Protein AF-A0A7X1A460-F1 (afdb_monomer_lite)

Structure (mmCIF, N/CA/C/O backbone):
data_AF-A0A7X1A460-F1
#
_entry.id   AF-A0A7X1A460-F1
#
loop_
_atom_site.group_PDB
_atom_site.id
_atom_site.type_symbol
_atom_site.label_atom_id
_atom_site.label_alt_id
_atom_site.label_comp_id
_atom_site.label_asym_id
_atom_site.label_entity_id
_atom_site.label_seq_id
_atom_site.pdbx_PDB_ins_code
_atom_site.Cartn_x
_atom_site.Cartn_y
_atom_site.Cartn_z
_atom_site.occupancy
_atom_site.B_iso_or_equiv
_atom_site.auth_seq_id
_atom_site.auth_comp_id
_atom_site.auth_asym_id
_atom_site.auth_atom_id
_atom_site.pdbx_PDB_model_num
ATOM 1 N N . MET A 1 1 ? 15.257 -21.281 -31.526 1.00 33.44 1 MET A N 1
ATOM 2 C CA . MET A 1 1 ? 14.195 -20.461 -30.902 1.00 33.44 1 MET A CA 1
ATOM 3 C C . MET A 1 1 ? 14.723 -19.908 -29.586 1.00 33.44 1 MET A C 1
ATOM 5 O O . MET A 1 1 ? 14.831 -20.669 -28.632 1.00 33.44 1 MET A O 1
ATOM 9 N N . SER A 1 2 ? 15.132 -18.636 -29.541 1.00 39.22 2 SER A N 1
ATOM 10 C CA . SER A 1 2 ? 15.585 -18.010 -28.291 1.00 39.22 2 SER A CA 1
ATOM 11 C C . SER A 1 2 ? 14.421 -17.951 -27.312 1.00 39.22 2 SER A C 1
ATOM 13 O O . SER A 1 2 ? 13.395 -17.340 -27.611 1.00 39.22 2 SER A O 1
ATOM 15 N N . LYS A 1 3 ? 14.570 -18.602 -26.154 1.00 38.38 3 LYS A N 1
ATOM 16 C CA . LYS A 1 3 ? 13.668 -18.411 -25.018 1.00 38.38 3 LYS A CA 1
ATOM 17 C C . LYS A 1 3 ? 13.690 -16.917 -24.701 1.00 38.38 3 LYS A C 1
ATOM 19 O O . LYS A 1 3 ? 14.718 -16.410 -24.259 1.00 38.38 3 LYS A O 1
ATOM 24 N N . LYS A 1 4 ? 12.595 -16.203 -24.993 1.00 45.34 4 LYS A N 1
ATOM 25 C CA . LYS A 1 4 ? 12.394 -14.844 -24.482 1.00 45.34 4 LYS A CA 1
ATOM 26 C C . LYS A 1 4 ? 12.599 -14.945 -22.978 1.00 45.34 4 LYS A C 1
ATOM 28 O O . LYS A 1 4 ? 11.897 -15.718 -22.330 1.00 45.34 4 LYS A O 1
ATOM 33 N N . ILE A 1 5 ? 13.591 -14.234 -22.453 1.00 48.09 5 ILE A N 1
ATOM 34 C CA . ILE A 1 5 ? 13.720 -14.032 -21.016 1.00 48.09 5 ILE A CA 1
ATOM 35 C C . ILE A 1 5 ? 12.399 -13.379 -20.615 1.00 48.09 5 ILE A C 1
ATOM 37 O O . ILE A 1 5 ? 12.113 -12.250 -21.007 1.00 48.09 5 ILE A O 1
ATOM 41 N N . GLN A 1 6 ? 11.529 -14.157 -19.981 1.00 49.16 6 GLN A N 1
ATOM 42 C CA . GLN A 1 6 ? 10.251 -13.673 -19.501 1.00 49.16 6 GLN A CA 1
ATOM 43 C C . GLN A 1 6 ? 10.572 -12.991 -18.182 1.00 49.16 6 GLN A C 1
ATOM 45 O O . GLN A 1 6 ? 10.853 -13.642 -17.178 1.00 49.16 6 GLN A O 1
ATOM 50 N N . LEU A 1 7 ? 10.720 -11.675 -18.268 1.00 55.34 7 LEU A N 1
ATOM 51 C CA . LEU A 1 7 ? 11.194 -10.858 -17.168 1.00 55.34 7 LEU A CA 1
ATOM 52 C C . LEU A 1 7 ? 10.118 -10.794 -16.067 1.00 55.34 7 LEU A C 1
ATOM 54 O O . LEU A 1 7 ? 8.931 -10.910 -16.377 1.00 55.34 7 LEU A O 1
ATOM 58 N N . PRO A 1 8 ? 10.497 -10.634 -14.785 1.00 59.47 8 PRO A N 1
ATOM 59 C CA . PRO A 1 8 ? 9.550 -10.591 -13.664 1.00 59.47 8 PRO A CA 1
ATOM 60 C C . PRO A 1 8 ? 8.608 -9.376 -13.688 1.00 59.47 8 PRO A C 1
ATOM 62 O O . PRO A 1 8 ? 7.677 -9.309 -12.880 1.00 59.47 8 PRO A O 1
ATOM 65 N N . SER A 1 9 ? 8.869 -8.410 -14.575 1.00 58.78 9 SER A N 1
ATOM 66 C CA . SER A 1 9 ? 8.044 -7.228 -14.791 1.00 58.78 9 SER A CA 1
ATOM 67 C C . SER A 1 9 ? 6.611 -7.636 -15.168 1.00 58.78 9 SER A C 1
ATOM 69 O O . SER A 1 9 ? 6.377 -8.454 -16.053 1.00 58.78 9 SER A O 1
ATOM 71 N N . GLY A 1 10 ? 5.638 -7.119 -14.424 1.00 60.16 10 GLY A N 1
ATOM 72 C CA . GLY A 1 10 ? 4.214 -7.444 -14.503 1.00 60.16 10 GLY A CA 1
ATOM 73 C C . GLY A 1 10 ? 3.656 -8.088 -13.232 1.00 60.16 10 GLY A C 1
ATOM 74 O O . GLY A 1 10 ? 2.535 -7.776 -12.834 1.00 60.16 10 GLY A O 1
ATOM 75 N N . ARG A 1 11 ? 4.435 -8.940 -12.546 1.00 72.81 11 ARG A N 1
ATOM 76 C CA . ARG A 1 11 ? 3.935 -9.703 -11.381 1.00 72.81 11 ARG A CA 1
ATOM 77 C C . ARG A 1 11 ? 3.793 -8.857 -10.116 1.00 72.81 11 ARG A C 1
ATOM 79 O O . ARG A 1 11 ? 2.915 -9.127 -9.303 1.00 72.81 11 ARG A O 1
ATOM 86 N N . LEU A 1 12 ? 4.646 -7.843 -9.943 1.00 73.00 12 LEU A N 1
ATOM 87 C CA . LEU A 1 12 ? 4.600 -6.959 -8.773 1.00 73.00 12 LEU A CA 1
ATOM 88 C C . LEU A 1 12 ? 3.378 -6.036 -8.816 1.00 73.00 12 LEU A C 1
ATOM 90 O O . LEU A 1 12 ? 2.686 -5.918 -7.813 1.00 73.00 12 LEU A O 1
ATOM 94 N N . SER A 1 13 ? 3.068 -5.439 -9.967 1.00 70.44 13 SER A N 1
ATOM 95 C CA . SER A 1 13 ? 1.875 -4.612 -10.180 1.00 70.44 13 SER A CA 1
ATOM 96 C C . SER A 1 13 ? 0.587 -5.414 -10.025 1.00 70.44 13 SER A C 1
ATOM 98 O O . SER A 1 13 ? -0.370 -4.917 -9.429 1.00 70.44 13 SER A O 1
ATOM 100 N N . GLU A 1 14 ? 0.563 -6.663 -10.500 1.00 75.25 14 GLU A N 1
ATOM 101 C CA . GLU A 1 14 ? -0.581 -7.562 -10.327 1.00 75.25 14 GLU A CA 1
ATOM 102 C C . GLU A 1 14 ? -0.841 -7.853 -8.842 1.00 75.25 14 GLU A C 1
ATOM 104 O O . GLU A 1 14 ? -1.934 -7.572 -8.346 1.00 75.25 14 GLU A O 1
ATOM 109 N N . HIS A 1 15 ? 0.187 -8.263 -8.093 1.00 79.94 15 HIS A N 1
ATOM 110 C CA . HIS A 1 15 ? 0.066 -8.468 -6.646 1.00 79.94 15 HIS A CA 1
ATOM 111 C C . HIS A 1 15 ? -0.246 -7.176 -5.882 1.00 79.94 15 HIS A C 1
ATOM 113 O O . HIS A 1 15 ? -1.054 -7.172 -4.956 1.00 79.94 15 HIS A O 1
ATOM 119 N N . ALA A 1 16 ? 0.339 -6.047 -6.280 1.0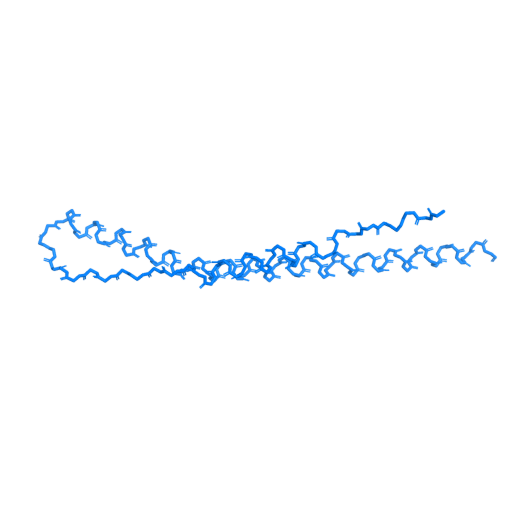0 80.50 16 ALA A N 1
ATOM 120 C CA . ALA A 1 16 ? 0.047 -4.754 -5.673 1.00 80.50 16 ALA A CA 1
ATOM 121 C C . ALA A 1 16 ? -1.424 -4.351 -5.898 1.00 80.50 16 ALA A C 1
ATOM 123 O O . ALA A 1 16 ? -2.057 -3.754 -5.029 1.00 80.50 16 ALA A O 1
ATOM 124 N N . LYS A 1 17 ? -2.013 -4.708 -7.043 1.00 80.62 17 LYS A N 1
ATOM 125 C CA . LYS A 1 17 ? -3.435 -4.471 -7.316 1.00 80.62 17 LYS A CA 1
ATOM 126 C C . LYS A 1 17 ? -4.336 -5.334 -6.427 1.00 80.62 17 LYS A C 1
ATOM 128 O O . LYS A 1 17 ? -5.325 -4.818 -5.909 1.00 80.62 17 LYS A O 1
ATOM 133 N N . GLU A 1 18 ? -3.984 -6.600 -6.214 1.00 83.62 18 GLU A N 1
ATOM 134 C CA . GLU A 1 18 ? -4.703 -7.507 -5.304 1.00 83.62 18 GLU A CA 1
ATOM 135 C C . GLU A 1 18 ? -4.647 -7.025 -3.846 1.00 83.62 18 GLU A C 1
ATOM 137 O O . GLU A 1 18 ? -5.679 -6.984 -3.168 1.00 83.62 18 GLU A O 1
ATOM 142 N N . ILE A 1 19 ? -3.470 -6.585 -3.384 1.00 82.31 19 ILE A N 1
ATOM 143 C CA . ILE A 1 19 ? -3.277 -6.019 -2.041 1.00 82.31 19 ILE A CA 1
ATOM 144 C C . ILE A 1 19 ? -4.117 -4.753 -1.873 1.00 82.31 19 ILE A C 1
ATOM 146 O O . ILE A 1 19 ? -4.879 -4.654 -0.915 1.00 82.31 19 ILE A O 1
ATOM 150 N N . GLY A 1 20 ? -4.043 -3.811 -2.819 1.00 78.06 20 GLY A N 1
ATOM 151 C CA . GLY A 1 20 ? -4.818 -2.568 -2.752 1.00 78.06 20 GLY A CA 1
ATOM 152 C C . GLY A 1 20 ? -6.329 -2.812 -2.783 1.00 78.06 20 GLY A C 1
ATOM 153 O O . GLY A 1 20 ? -7.077 -2.199 -2.024 1.00 78.06 20 GLY A O 1
ATOM 154 N N . SER A 1 21 ? -6.791 -3.757 -3.609 1.00 81.50 21 SER A N 1
ATOM 155 C CA . SER A 1 21 ? -8.206 -4.143 -3.648 1.00 81.50 21 SER A CA 1
ATOM 156 C C . SER A 1 21 ? -8.673 -4.756 -2.329 1.00 81.50 21 SER A C 1
ATOM 158 O O . SER A 1 21 ? -9.785 -4.477 -1.892 1.00 81.50 21 SER A O 1
ATOM 160 N N . SER A 1 22 ? -7.839 -5.582 -1.695 1.00 81.44 22 SER A N 1
ATOM 161 C CA . SER A 1 22 ? -8.160 -6.217 -0.413 1.00 81.44 22 SER A CA 1
ATOM 162 C C . SER A 1 22 ? -8.127 -5.211 0.738 1.00 81.44 22 SER A C 1
ATOM 164 O O . SER A 1 22 ? -8.998 -5.238 1.604 1.00 81.44 22 SER A O 1
ATOM 166 N N . ALA A 1 23 ? -7.173 -4.279 0.716 1.00 80.38 23 ALA A N 1
ATOM 167 C CA . ALA A 1 23 ? -7.018 -3.232 1.718 1.00 80.38 23 ALA A CA 1
ATOM 168 C C . ALA A 1 23 ? -8.230 -2.294 1.782 1.00 80.38 23 ALA A C 1
ATOM 170 O O . ALA A 1 23 ? -8.678 -1.946 2.86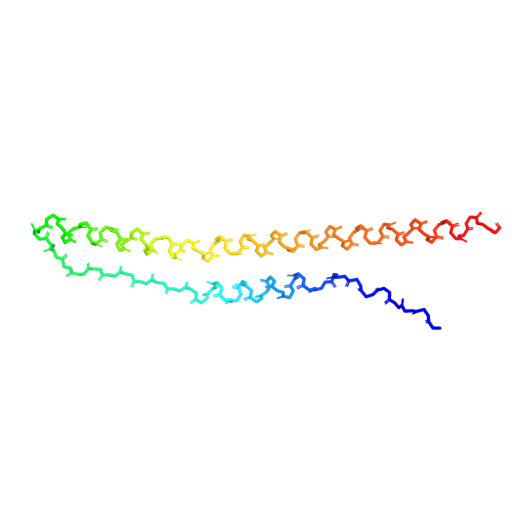9 1.00 80.38 23 ALA A O 1
ATOM 171 N N . ASN A 1 24 ? -8.816 -1.943 0.634 1.00 76.31 24 ASN A N 1
ATOM 172 C CA . ASN A 1 24 ? -10.011 -1.094 0.579 1.00 76.31 24 ASN A CA 1
ATOM 173 C C . ASN A 1 24 ? -11.273 -1.763 1.154 1.00 76.31 24 ASN A C 1
ATOM 175 O O . ASN A 1 24 ? -12.239 -1.071 1.460 1.00 76.31 24 ASN A O 1
ATOM 179 N N . ASN A 1 25 ? -11.265 -3.089 1.320 1.00 80.06 25 ASN A N 1
ATOM 180 C CA . ASN A 1 25 ? -12.357 -3.829 1.955 1.00 80.06 25 ASN A CA 1
ATOM 181 C C . ASN A 1 25 ? -12.196 -3.929 3.481 1.00 80.06 25 ASN A C 1
ATOM 183 O O . ASN A 1 25 ? -13.098 -4.422 4.160 1.00 80.06 25 ASN A O 1
ATOM 187 N N . ILE A 1 26 ? -11.064 -3.482 4.039 1.00 78.12 26 ILE A N 1
ATOM 188 C CA . ILE A 1 26 ? -10.856 -3.435 5.486 1.00 78.12 26 ILE A CA 1
ATOM 189 C C . ILE A 1 26 ? -11.635 -2.233 6.025 1.00 78.12 26 ILE A C 1
ATOM 191 O O . ILE A 1 26 ? -11.219 -1.085 5.888 1.00 78.12 26 ILE A O 1
ATOM 195 N N . SER A 1 27 ? -12.779 -2.501 6.653 1.00 71.50 27 SER A N 1
ATOM 196 C CA . SER A 1 27 ? -13.568 -1.493 7.360 1.00 71.50 27 SER A CA 1
ATOM 197 C C . SER A 1 27 ? -13.865 -1.962 8.775 1.00 71.50 27 SER A C 1
ATOM 199 O O . SER A 1 27 ? -14.295 -3.100 8.972 1.00 71.50 27 SER A O 1
ATOM 201 N N . PHE A 1 28 ? -13.679 -1.081 9.751 1.00 74.25 28 PHE A N 1
ATOM 202 C CA . PHE A 1 28 ? -13.980 -1.369 11.145 1.00 74.25 28 PHE A CA 1
ATOM 203 C C . PHE A 1 28 ? -14.621 -0.148 11.799 1.00 74.25 28 PHE A C 1
ATOM 205 O O . PHE A 1 28 ? -14.021 0.927 11.866 1.00 74.25 28 PHE A O 1
ATOM 212 N N . ASP A 1 29 ? -15.862 -0.314 12.254 1.00 71.69 29 ASP A N 1
ATOM 213 C CA . ASP A 1 29 ? -16.619 0.721 12.954 1.00 71.69 29 ASP A CA 1
ATOM 214 C C . ASP A 1 29 ? -16.902 0.249 14.384 1.00 71.69 29 ASP A C 1
ATOM 216 O O . ASP A 1 29 ? -17.684 -0.674 14.615 1.00 71.69 29 ASP A O 1
ATOM 220 N N . LEU A 1 30 ? -16.228 0.875 15.347 1.00 68.44 30 LEU A N 1
ATOM 221 C CA . LEU A 1 30 ? -16.459 0.675 16.772 1.00 68.44 30 LEU A CA 1
ATOM 222 C C . LEU A 1 30 ? -17.280 1.848 17.296 1.00 68.44 30 LEU A C 1
ATOM 224 O O . LEU A 1 30 ? -16.798 2.979 17.342 1.00 68.44 30 LEU A O 1
ATOM 228 N N . ARG A 1 31 ? -18.506 1.566 17.743 1.00 69.50 31 ARG A N 1
ATOM 229 C CA . ARG A 1 31 ? -19.386 2.549 18.392 1.00 69.50 31 ARG A CA 1
ATOM 230 C C . ARG A 1 31 ? -19.780 2.082 19.790 1.00 69.50 31 ARG A C 1
ATOM 232 O O . ARG A 1 31 ? -20.872 1.540 19.971 1.00 69.50 31 ARG A O 1
ATOM 239 N N . PRO A 1 32 ? -18.909 2.248 20.795 1.00 66.88 32 PRO A N 1
ATOM 240 C CA . PRO A 1 32 ? -19.274 1.937 22.169 1.00 66.88 32 PRO A CA 1
ATOM 241 C C . PRO A 1 32 ? -20.337 2.936 22.662 1.00 66.88 32 PRO A C 1
ATOM 243 O O . PRO A 1 32 ? -20.051 4.114 22.838 1.00 66.88 32 PRO A O 1
ATOM 246 N N . ASN A 1 33 ? -21.570 2.473 22.894 1.00 67.50 33 ASN A N 1
ATOM 247 C CA . ASN A 1 33 ? -22.691 3.309 23.360 1.00 67.50 33 ASN A CA 1
ATOM 248 C C . ASN A 1 33 ? -22.970 3.164 24.871 1.00 67.50 33 ASN A C 1
ATOM 250 O O . ASN A 1 33 ? -24.118 3.144 25.304 1.00 67.50 33 ASN A O 1
ATOM 254 N N . MET A 1 34 ? -21.934 2.971 25.690 1.00 64.06 34 MET A N 1
ATOM 255 C CA . MET A 1 34 ? -22.104 2.639 27.110 1.00 64.06 34 MET A CA 1
ATOM 256 C C . MET A 1 34 ? -21.188 3.502 27.981 1.00 64.06 34 MET A C 1
ATOM 258 O O . MET A 1 34 ? -19.985 3.591 27.744 1.00 64.06 34 MET A O 1
ATOM 262 N N . SER A 1 35 ? -21.759 4.125 29.014 1.00 62.84 35 SER A N 1
ATOM 263 C CA . SER A 1 35 ? -21.018 4.872 30.034 1.00 62.84 35 SER A CA 1
ATOM 264 C C . SER A 1 35 ? -20.532 3.910 31.119 1.00 62.84 35 SER A C 1
ATOM 266 O O . SER A 1 35 ? -21.298 3.503 31.991 1.00 62.84 35 SER A O 1
ATOM 268 N N . TYR A 1 36 ? -19.258 3.522 31.065 1.00 66.81 36 TYR A N 1
ATOM 269 C CA . TYR A 1 36 ? -18.688 2.552 32.000 1.00 66.81 36 TYR A CA 1
ATOM 270 C C . TYR A 1 36 ? -18.223 3.209 33.312 1.00 66.81 36 TYR A C 1
ATOM 272 O O . TYR A 1 36 ? -17.432 4.162 33.317 1.00 66.81 36 TYR A O 1
ATOM 280 N N . SER A 1 37 ? -18.703 2.677 34.441 1.00 62.56 37 SER A N 1
ATOM 281 C CA . SER A 1 37 ? -18.403 3.170 35.795 1.00 62.56 37 SER A CA 1
ATOM 282 C C . SER A 1 37 ? -17.143 2.557 36.421 1.00 62.56 37 SER A C 1
ATOM 284 O O . SER A 1 37 ? -16.613 3.122 37.375 1.00 62.56 37 SER A O 1
ATOM 286 N N . THR A 1 38 ? -16.630 1.440 35.890 1.00 76.38 38 THR A N 1
ATOM 287 C CA . THR A 1 38 ? -15.453 0.733 36.425 1.00 76.38 38 THR A CA 1
ATOM 288 C C . THR A 1 38 ? -14.200 0.960 35.573 1.00 76.38 38 THR A C 1
ATOM 290 O O . THR A 1 38 ? -14.266 1.090 34.349 1.00 76.38 38 THR A O 1
ATOM 293 N N . SER A 1 39 ? -13.033 0.997 36.230 1.00 76.94 39 SER A N 1
ATOM 294 C CA . SER A 1 39 ? -11.732 1.244 35.581 1.00 76.94 39 SER A CA 1
ATOM 295 C C . SER A 1 39 ? -11.395 0.204 34.498 1.00 76.94 39 SER A C 1
ATOM 297 O O . SER A 1 39 ? -10.969 0.561 33.402 1.00 76.94 39 SER A O 1
ATOM 299 N N . SER A 1 40 ? -11.677 -1.077 34.755 1.00 82.12 40 SER A N 1
ATOM 300 C CA . SER A 1 40 ? -11.400 -2.180 33.822 1.00 82.12 40 SER A CA 1
ATOM 301 C C . SER A 1 40 ? -12.232 -2.113 32.538 1.00 82.12 40 SER A C 1
ATOM 303 O O . SER A 1 40 ? -11.720 -2.370 31.451 1.00 82.12 40 SER A O 1
ATOM 305 N N . ALA A 1 41 ? -13.505 -1.723 32.634 1.00 80.44 41 ALA A N 1
ATOM 306 C CA . ALA A 1 41 ? -14.367 -1.584 31.466 1.00 80.44 41 ALA A CA 1
ATOM 307 C C . ALA A 1 41 ? -13.969 -0.379 30.595 1.00 80.44 41 ALA A C 1
ATOM 309 O O . ALA A 1 41 ? -14.017 -0.467 29.371 1.00 80.44 41 ALA A O 1
ATOM 310 N N . ARG A 1 42 ? -13.487 0.716 31.203 1.00 81.06 42 ARG A N 1
ATOM 311 C CA . ARG A 1 42 ? -12.897 1.842 30.454 1.00 81.06 42 ARG A CA 1
ATOM 312 C C . ARG A 1 42 ? -11.623 1.440 29.716 1.00 81.06 42 ARG A C 1
ATOM 314 O O . ARG A 1 42 ? -11.469 1.815 28.560 1.00 81.06 42 ARG A O 1
ATOM 321 N N . GLN A 1 43 ? -10.743 0.660 30.349 1.00 85.38 43 GLN A N 1
ATOM 322 C CA . GLN A 1 43 ? -9.533 0.154 29.693 1.00 85.38 43 GLN A CA 1
ATOM 323 C C . GLN A 1 43 ? -9.862 -0.727 28.486 1.00 85.38 43 GLN A C 1
ATOM 325 O O . GLN A 1 43 ? -9.280 -0.528 27.429 1.00 85.38 43 GLN A O 1
ATOM 330 N N . LEU A 1 44 ? -10.833 -1.638 28.603 1.00 84.38 44 LEU A N 1
ATOM 331 C CA . LEU A 1 44 ? -11.282 -2.463 27.475 1.00 84.38 44 LEU A CA 1
ATOM 332 C C . LEU A 1 44 ? -11.808 -1.625 26.304 1.00 84.38 44 LEU A C 1
ATOM 334 O O . LEU A 1 44 ? -11.480 -1.915 25.154 1.00 84.38 44 LEU A O 1
ATOM 338 N N . VAL A 1 45 ? -12.595 -0.578 26.577 1.00 84.38 45 VAL A N 1
ATOM 339 C CA . VAL A 1 45 ? -13.070 0.347 25.535 1.00 84.38 45 VAL A CA 1
ATOM 340 C C . VAL A 1 45 ? -11.912 1.078 24.883 1.00 84.38 45 VAL A C 1
ATOM 342 O O . VAL A 1 45 ? -11.865 1.128 23.660 1.00 84.38 45 VAL A O 1
ATOM 345 N N . GLN A 1 46 ? -10.975 1.600 25.676 1.00 84.50 46 GLN A N 1
ATOM 346 C CA . GLN A 1 46 ? -9.809 2.295 25.142 1.00 84.50 46 GLN A CA 1
ATOM 347 C C . GLN A 1 46 ? -8.972 1.363 24.266 1.00 84.50 46 GLN A C 1
ATOM 349 O O . GLN A 1 46 ? -8.717 1.693 23.118 1.00 84.50 46 GLN A O 1
ATOM 354 N N . SER A 1 47 ? -8.647 0.157 24.740 1.00 86.38 47 SER A N 1
ATOM 355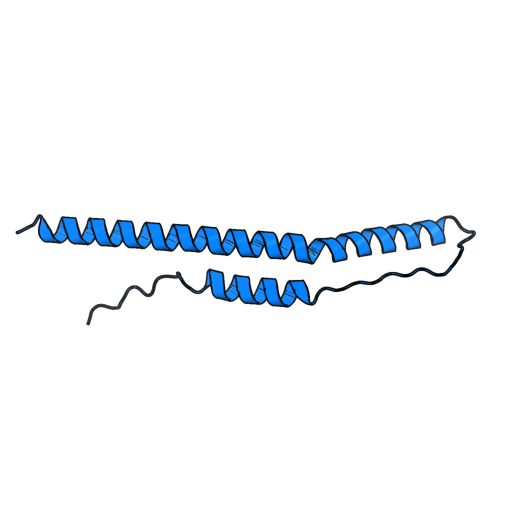 C CA . SER A 1 47 ? -7.917 -0.833 23.940 1.00 86.38 47 SER A CA 1
ATOM 356 C C . SER A 1 47 ? -8.669 -1.228 22.668 1.00 86.38 47 SER A C 1
ATOM 358 O O . SER A 1 47 ? -8.050 -1.452 21.632 1.00 86.38 47 SER A O 1
ATOM 360 N N . SER A 1 48 ? -10.002 -1.298 22.725 1.00 85.00 48 SER A N 1
ATOM 361 C CA . SER A 1 48 ? -10.824 -1.568 21.543 1.00 85.00 48 SER A CA 1
ATOM 362 C C . SER A 1 48 ? -10.767 -0.399 20.559 1.00 85.00 48 SER A C 1
ATOM 364 O O . SER A 1 48 ? -10.591 -0.625 19.366 1.00 85.00 48 SER A O 1
ATOM 366 N N . MET A 1 49 ? -10.880 0.842 21.042 1.00 85.38 49 MET A N 1
ATOM 367 C CA . MET A 1 49 ? -10.738 2.046 20.222 1.00 85.38 49 MET A CA 1
ATOM 368 C C . MET A 1 49 ? -9.358 2.122 19.572 1.00 85.38 49 MET A C 1
ATOM 370 O O . MET A 1 49 ? -9.292 2.283 18.359 1.00 85.38 49 MET A O 1
ATOM 374 N N . ASP A 1 50 ? -8.287 1.910 20.340 1.00 87.25 50 ASP A N 1
ATOM 375 C CA . ASP A 1 50 ? -6.910 1.912 19.841 1.00 87.25 50 ASP A CA 1
ATOM 376 C C . ASP A 1 50 ? -6.728 0.853 18.741 1.00 87.25 50 ASP A C 1
ATOM 378 O O . ASP A 1 50 ? -6.165 1.129 17.680 1.00 87.25 50 ASP A O 1
ATOM 382 N N . ALA A 1 51 ? -7.263 -0.358 18.948 1.00 86.00 51 ALA A N 1
ATOM 383 C CA . ALA A 1 51 ? -7.264 -1.402 17.927 1.00 86.00 51 ALA A CA 1
ATOM 384 C C . ALA A 1 51 ? -8.069 -0.986 16.687 1.00 86.00 51 ALA A C 1
ATOM 386 O O . ALA A 1 51 ? -7.648 -1.238 15.559 1.00 86.00 51 ALA A O 1
ATOM 387 N N . GLY A 1 52 ? -9.209 -0.322 16.880 1.00 85.12 52 GLY A N 1
ATOM 388 C CA . GLY A 1 52 ? -10.035 0.172 15.788 1.00 85.12 52 GLY A CA 1
ATOM 389 C C . GLY A 1 52 ? -9.371 1.262 14.965 1.00 85.12 52 GLY A C 1
ATOM 390 O O . GLY A 1 52 ? -9.452 1.228 13.739 1.00 85.12 52 GLY A O 1
ATOM 391 N N . ASP A 1 53 ? -8.670 2.183 15.613 1.00 84.88 53 ASP A N 1
ATOM 392 C CA . ASP A 1 53 ? -7.900 3.224 14.940 1.00 84.88 53 ASP A CA 1
ATOM 393 C C . ASP A 1 53 ? -6.720 2.619 14.171 1.00 84.88 53 ASP A C 1
ATOM 395 O O . ASP A 1 53 ? -6.472 2.994 13.023 1.00 84.88 53 ASP A O 1
ATOM 399 N N . MET A 1 54 ? -6.067 1.595 14.731 1.00 86.00 54 MET A N 1
ATOM 400 C CA . MET A 1 54 ? -5.028 0.845 14.025 1.00 86.00 54 MET A CA 1
ATOM 401 C C . MET A 1 54 ? -5.578 0.148 12.768 1.00 86.00 54 MET A C 1
ATOM 403 O O . MET A 1 54 ? -4.968 0.228 11.703 1.00 86.00 54 MET A O 1
ATOM 407 N N . ILE A 1 55 ? -6.754 -0.486 12.857 1.00 85.94 55 ILE A N 1
ATOM 408 C CA . ILE A 1 55 ? -7.413 -1.131 11.709 1.00 85.94 55 ILE A CA 1
ATOM 409 C C . ILE A 1 55 ? -7.843 -0.093 10.662 1.00 85.94 55 ILE A C 1
ATOM 411 O O . ILE A 1 55 ? -7.696 -0.340 9.467 1.00 85.94 55 ILE A O 1
ATOM 415 N N . LYS A 1 56 ? -8.316 1.089 11.074 1.00 83.75 56 LYS A N 1
ATOM 416 C CA . LYS A 1 56 ? -8.662 2.188 10.152 1.00 83.75 56 LYS A CA 1
ATOM 417 C C . LYS A 1 56 ? -7.451 2.758 9.414 1.00 83.75 56 LYS A C 1
ATOM 419 O O . LYS A 1 56 ? -7.608 3.223 8.289 1.00 83.75 56 LYS A O 1
ATOM 424 N N . ALA A 1 57 ? -6.265 2.716 10.018 1.00 85.00 57 ALA A N 1
A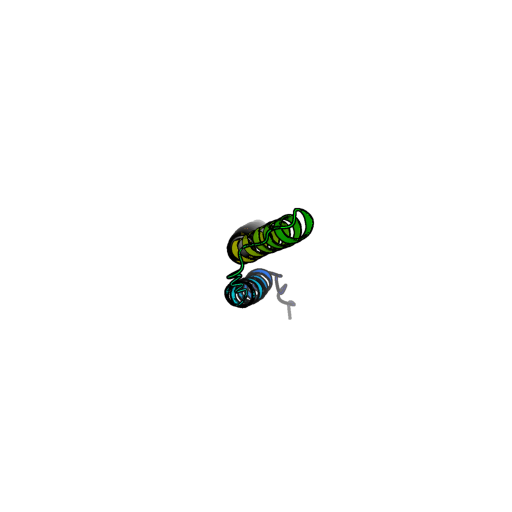TOM 425 C CA . ALA A 1 57 ? -5.024 3.162 9.388 1.00 85.00 57 ALA A CA 1
ATOM 426 C C . ALA A 1 57 ? -4.407 2.112 8.439 1.00 85.00 57 ALA A C 1
ATOM 428 O O . ALA A 1 57 ? -3.608 2.461 7.567 1.00 85.00 57 ALA A O 1
ATOM 429 N N . MET A 1 58 ? -4.775 0.829 8.565 1.00 84.94 58 MET A N 1
ATOM 430 C CA . MET A 1 58 ? -4.228 -0.248 7.723 1.00 84.94 58 MET A CA 1
ATOM 431 C C . MET A 1 58 ? -4.407 -0.016 6.212 1.00 84.94 58 MET A C 1
ATOM 433 O O . MET A 1 58 ? -3.424 -0.198 5.489 1.00 84.94 58 MET A O 1
ATOM 437 N N . PRO A 1 59 ? -5.585 0.396 5.695 1.00 85.69 59 PRO A N 1
ATOM 438 C CA . PRO A 1 59 ? -5.754 0.665 4.269 1.00 85.69 59 PRO A CA 1
ATOM 439 C C . PRO A 1 59 ? -4.755 1.683 3.716 1.00 85.69 59 PRO A C 1
ATOM 441 O O . PRO A 1 59 ? -4.238 1.505 2.616 1.00 85.69 59 PRO A O 1
ATOM 444 N N . GLU A 1 60 ? -4.446 2.737 4.474 1.00 86.31 60 GLU A N 1
ATOM 445 C CA . GLU A 1 60 ? -3.483 3.760 4.061 1.00 86.31 60 GLU A CA 1
ATOM 446 C C . GLU A 1 60 ? -2.062 3.188 3.968 1.00 86.31 60 GLU A C 1
ATOM 448 O O . GLU A 1 60 ? -1.373 3.400 2.966 1.00 86.31 60 GLU A O 1
ATOM 453 N N . ALA A 1 61 ? -1.650 2.397 4.964 1.00 85.81 61 ALA A N 1
ATOM 454 C CA . ALA A 1 61 ? -0.356 1.718 4.962 1.00 85.81 61 ALA A CA 1
ATOM 455 C C . ALA A 1 61 ? -0.218 0.756 3.768 1.00 85.81 61 ALA A C 1
ATOM 457 O O . ALA A 1 61 ? 0.763 0.830 3.025 1.00 85.81 61 ALA A O 1
ATOM 458 N N . PHE A 1 62 ? -1.232 -0.076 3.511 1.00 86.75 62 PHE A N 1
ATOM 459 C CA . PHE A 1 62 ? -1.231 -0.976 2.356 1.00 86.75 62 PHE A CA 1
ATOM 460 C C . PHE A 1 62 ? -1.219 -0.216 1.028 1.00 86.75 62 PHE A C 1
ATOM 462 O O . PHE A 1 62 ? -0.474 -0.577 0.120 1.00 86.75 62 PHE A O 1
ATOM 469 N N . ASN A 1 63 ? -1.989 0.867 0.902 1.00 85.12 63 ASN A N 1
ATOM 470 C CA . ASN A 1 63 ? -1.986 1.691 -0.306 1.00 85.12 63 ASN A CA 1
ATOM 471 C C . ASN A 1 63 ? -0.607 2.309 -0.577 1.00 85.12 63 ASN A C 1
ATOM 473 O O . ASN A 1 63 ? -0.179 2.370 -1.733 1.00 85.12 63 ASN A O 1
ATOM 477 N N . LYS A 1 64 ? 0.120 2.720 0.467 1.00 89.06 64 LYS A N 1
ATOM 478 C CA . LYS A 1 64 ? 1.505 3.191 0.345 1.00 89.06 64 LYS A CA 1
ATOM 479 C C . LYS A 1 64 ? 2.436 2.087 -0.160 1.00 89.06 64 LYS A C 1
ATOM 481 O O . LYS A 1 64 ? 3.206 2.324 -1.092 1.00 89.06 64 LYS A O 1
ATOM 486 N N . ASP A 1 65 ? 2.331 0.881 0.388 1.00 86.06 65 ASP A N 1
ATOM 487 C CA . ASP A 1 65 ? 3.143 -0.259 -0.050 1.00 86.06 65 ASP A CA 1
ATOM 488 C C . ASP A 1 65 ? 2.853 -0.657 -1.501 1.00 86.06 65 ASP A C 1
ATOM 490 O O . ASP A 1 65 ? 3.776 -0.922 -2.272 1.00 86.06 65 ASP A O 1
ATOM 494 N N . VAL A 1 66 ? 1.592 -0.584 -1.928 1.00 86.50 66 VAL A N 1
ATOM 495 C CA . VAL A 1 66 ? 1.192 -0.785 -3.329 1.00 86.50 66 VAL A CA 1
ATOM 496 C C . VAL A 1 66 ? 1.886 0.204 -4.267 1.00 86.50 66 VAL A C 1
ATOM 498 O O . VAL A 1 66 ? 2.327 -0.183 -5.351 1.00 86.50 66 VAL A O 1
ATOM 501 N N . GLN A 1 67 ? 2.016 1.475 -3.877 1.00 86.88 67 GLN A N 1
ATOM 502 C CA . GLN A 1 67 ? 2.750 2.459 -4.680 1.00 86.88 67 GLN A CA 1
ATOM 503 C C . GLN A 1 67 ? 4.253 2.172 -4.701 1.00 86.88 67 GLN A C 1
ATOM 505 O O . GLN A 1 67 ? 4.878 2.254 -5.758 1.00 86.88 67 GLN A O 1
ATOM 510 N N . ASN A 1 68 ? 4.830 1.768 -3.567 1.00 88.12 68 ASN A N 1
ATOM 511 C CA . ASN A 1 68 ? 6.239 1.386 -3.500 1.00 88.12 68 ASN A CA 1
ATOM 512 C C . ASN A 1 68 ? 6.551 0.212 -4.441 1.00 88.12 68 ASN A C 1
ATOM 514 O O . ASN A 1 68 ? 7.520 0.279 -5.197 1.00 88.12 68 ASN A O 1
ATOM 518 N N . LEU A 1 69 ? 5.704 -0.822 -4.462 1.00 85.56 69 LEU A N 1
ATOM 519 C CA . LEU A 1 69 ? 5.856 -1.970 -5.362 1.00 85.56 69 LEU A CA 1
ATOM 520 C C . LEU A 1 69 ?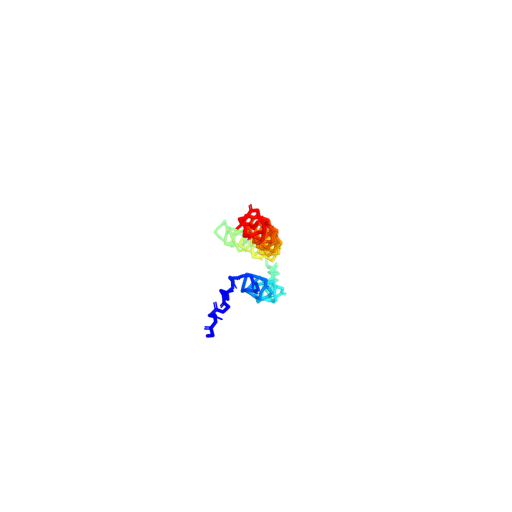 5.808 -1.559 -6.840 1.00 85.56 69 LEU A C 1
ATOM 522 O O . LEU A 1 69 ? 6.636 -2.014 -7.630 1.00 85.56 69 LEU A O 1
ATOM 526 N N . LYS A 1 70 ? 4.901 -0.647 -7.211 1.00 84.75 70 LYS A N 1
ATOM 527 C CA . LYS A 1 70 ? 4.832 -0.100 -8.578 1.00 84.75 70 LYS A CA 1
ATOM 528 C C . LYS A 1 70 ? 6.095 0.673 -8.956 1.00 84.75 70 LYS A C 1
ATOM 530 O O . LYS A 1 70 ? 6.593 0.518 -10.068 1.00 84.75 70 LYS A O 1
ATOM 535 N N . ASN A 1 71 ? 6.631 1.476 -8.040 1.00 87.12 71 ASN A N 1
ATOM 536 C CA . ASN A 1 71 ? 7.861 2.235 -8.276 1.00 87.12 71 ASN A CA 1
ATOM 537 C C . ASN A 1 71 ? 9.068 1.306 -8.472 1.00 87.12 7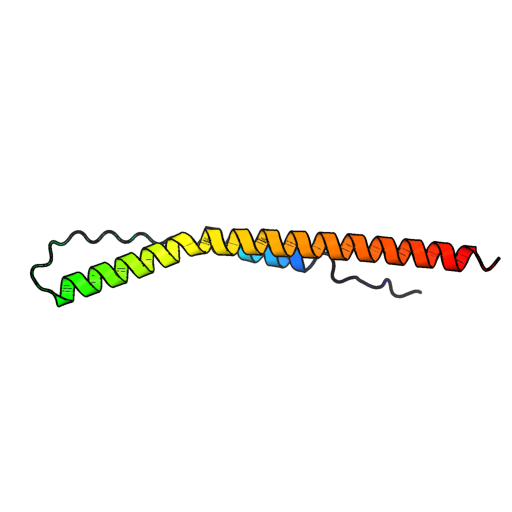1 ASN A C 1
ATOM 539 O O . ASN A 1 71 ? 9.874 1.515 -9.379 1.00 87.12 71 ASN A O 1
ATOM 543 N N . VAL A 1 72 ? 9.172 0.251 -7.657 1.00 86.56 72 VAL A N 1
ATOM 544 C CA . VAL A 1 72 ? 10.211 -0.780 -7.803 1.00 86.56 72 VAL A CA 1
ATOM 545 C C . VAL A 1 72 ? 10.110 -1.455 -9.167 1.00 86.56 72 VAL A C 1
ATOM 547 O O . VAL A 1 72 ? 11.118 -1.608 -9.855 1.00 86.56 72 VAL A O 1
ATOM 550 N N . GLU A 1 73 ? 8.904 -1.808 -9.605 1.00 83.25 73 GLU A N 1
ATOM 551 C CA . GLU A 1 73 ? 8.705 -2.411 -10.920 1.00 83.25 73 GLU A CA 1
ATOM 552 C C . GLU A 1 73 ? 9.117 -1.480 -12.066 1.00 83.25 73 GLU A C 1
ATOM 554 O O . GLU A 1 73 ? 9.801 -1.912 -12.994 1.00 83.25 73 GLU A O 1
ATOM 559 N N . GLN A 1 74 ? 8.771 -0.193 -11.992 1.00 84.81 74 GLN A N 1
ATOM 560 C CA . GLN A 1 74 ? 9.213 0.789 -12.984 1.00 84.81 74 GLN A CA 1
ATOM 561 C C . GLN A 1 74 ? 10.743 0.874 -13.061 1.00 84.81 74 GLN A C 1
ATOM 563 O O . GLN A 1 74 ? 11.302 0.913 -14.160 1.00 84.81 74 GLN A O 1
ATOM 568 N N . ALA A 1 75 ? 11.428 0.852 -11.913 1.00 85.38 75 ALA A N 1
ATOM 569 C CA . ALA A 1 75 ? 12.887 0.839 -11.857 1.00 85.38 75 ALA A CA 1
ATOM 570 C C . ALA A 1 75 ? 13.485 -0.446 -12.462 1.00 85.38 75 ALA A C 1
ATOM 572 O O . ALA A 1 75 ? 14.490 -0.379 -13.180 1.00 85.38 75 ALA A O 1
ATOM 573 N N . PHE A 1 76 ? 12.850 -1.600 -12.233 1.00 84.25 76 PHE A N 1
ATOM 574 C CA . PHE A 1 76 ? 13.227 -2.865 -12.868 1.00 84.25 76 PHE A CA 1
ATOM 575 C C . PHE A 1 76 ? 13.092 -2.789 -14.392 1.00 84.25 76 PHE A C 1
ATOM 577 O O . PHE A 1 76 ? 14.068 -3.033 -15.098 1.00 84.25 76 PHE A O 1
ATOM 584 N N . VAL A 1 77 ? 11.941 -2.346 -14.904 1.00 84.00 77 VAL A N 1
ATOM 585 C CA . VAL A 1 77 ? 11.700 -2.202 -16.352 1.00 84.00 77 VAL A CA 1
ATOM 586 C C . VAL A 1 77 ? 12.693 -1.229 -16.995 1.00 84.00 77 VAL A C 1
ATOM 588 O O . VAL A 1 77 ? 13.198 -1.478 -18.092 1.00 84.00 77 VAL A O 1
ATOM 591 N N . ALA A 1 78 ? 13.004 -0.112 -16.333 1.00 85.56 78 ALA A N 1
ATOM 592 C CA . ALA A 1 78 ? 14.007 0.836 -16.815 1.00 85.56 78 ALA A CA 1
ATOM 593 C C . ALA A 1 78 ? 15.411 0.211 -16.876 1.00 85.56 78 ALA A C 1
ATOM 595 O O . ALA A 1 78 ? 16.137 0.403 -17.856 1.00 85.56 78 ALA A O 1
ATOM 596 N N . SER A 1 79 ? 15.780 -0.569 -15.858 1.00 83.12 79 SER A N 1
ATOM 597 C CA . SER A 1 79 ? 17.065 -1.275 -15.814 1.00 83.12 79 SER A CA 1
ATOM 598 C C . SER A 1 79 ? 17.166 -2.332 -16.915 1.00 83.12 79 SER A C 1
ATOM 600 O O . SER A 1 79 ? 18.192 -2.417 -17.588 1.00 83.12 79 SER A O 1
ATOM 602 N N . GLU A 1 80 ? 16.088 -3.077 -17.157 1.00 81.12 80 GLU A N 1
ATOM 603 C CA . GLU A 1 80 ? 15.995 -4.073 -18.229 1.00 81.12 80 GLU A CA 1
ATOM 604 C C . GLU A 1 80 ? 16.174 -3.437 -19.610 1.00 81.12 80 GLU A C 1
ATOM 606 O O . GLU A 1 80 ? 16.982 -3.913 -20.409 1.00 81.12 80 GLU A O 1
ATOM 611 N N . LYS A 1 81 ? 15.489 -2.317 -19.877 1.00 82.81 81 LYS A N 1
ATOM 612 C CA . LYS A 1 81 ? 15.660 -1.562 -21.129 1.00 82.81 81 LYS A CA 1
ATOM 613 C C . LYS A 1 81 ? 17.101 -1.101 -21.315 1.00 82.81 81 LYS A C 1
ATOM 615 O O . LYS A 1 81 ? 17.674 -1.304 -22.380 1.00 82.81 81 LYS A O 1
ATOM 620 N N . LYS A 1 82 ? 17.718 -0.557 -20.263 1.00 85.88 82 LYS A N 1
ATOM 621 C CA . LYS A 1 82 ? 19.119 -0.124 -20.310 1.00 85.88 82 LYS A CA 1
ATOM 622 C C . LYS A 1 82 ? 20.066 -1.290 -20.609 1.00 85.88 82 LYS A C 1
ATOM 624 O O . LYS A 1 82 ? 20.989 -1.128 -21.403 1.00 85.88 82 LYS A O 1
ATOM 629 N N . MET A 1 83 ? 19.845 -2.461 -20.008 1.00 83.00 83 MET A N 1
ATOM 630 C CA . MET A 1 83 ? 20.634 -3.662 -20.307 1.00 83.00 83 MET A CA 1
ATOM 631 C C . MET A 1 83 ? 20.457 -4.116 -21.756 1.00 83.00 83 MET A C 1
ATOM 633 O O . MET A 1 83 ? 21.454 -4.385 -22.424 1.00 83.00 83 MET A O 1
ATOM 637 N N . ALA A 1 84 ? 19.220 -4.145 -22.258 1.00 80.25 84 ALA A N 1
ATOM 638 C CA . ALA A 1 84 ? 18.933 -4.495 -23.646 1.00 80.25 84 ALA A CA 1
ATOM 639 C C . ALA A 1 84 ? 19.615 -3.533 -24.635 1.00 80.25 84 ALA A C 1
ATOM 641 O O . ALA A 1 84 ? 20.221 -3.982 -25.607 1.00 80.25 84 ALA A O 1
ATOM 642 N N . ASP A 1 85 ? 19.598 -2.228 -24.352 1.00 82.94 85 ASP A N 1
ATOM 643 C CA . ASP A 1 85 ? 20.267 -1.213 -25.171 1.00 82.94 85 ASP A CA 1
ATOM 644 C C . ASP A 1 85 ? 21.793 -1.379 -25.167 1.00 82.94 85 ASP A C 1
ATOM 646 O O . ASP A 1 85 ? 22.431 -1.276 -26.218 1.00 82.94 85 ASP A O 1
ATOM 650 N N . MET A 1 86 ? 22.398 -1.655 -24.004 1.00 84.00 86 MET A N 1
ATOM 651 C CA . MET A 1 86 ? 23.839 -1.918 -23.904 1.00 84.00 86 MET A CA 1
ATOM 652 C C . MET A 1 86 ? 24.236 -3.177 -24.675 1.00 84.00 86 MET A C 1
ATOM 654 O O . MET A 1 86 ? 25.217 -3.152 -25.415 1.00 84.00 86 MET A O 1
ATOM 658 N N . TRP A 1 87 ? 23.470 -4.261 -24.537 1.00 79.88 87 TRP A N 1
ATOM 659 C CA . TRP A 1 87 ? 23.704 -5.503 -25.276 1.00 79.88 87 TRP A CA 1
ATOM 660 C C . TRP A 1 87 ? 23.547 -5.314 -26.782 1.00 79.88 87 TRP A C 1
ATOM 662 O O . TRP A 1 87 ? 24.392 -5.779 -27.543 1.00 79.88 87 TRP A O 1
ATOM 672 N N . SER A 1 88 ? 22.513 -4.592 -27.219 1.00 78.50 88 SER A N 1
ATOM 673 C CA . SER A 1 88 ? 22.318 -4.263 -28.630 1.00 78.50 88 SER A CA 1
ATOM 674 C C . SER A 1 88 ? 23.516 -3.489 -29.182 1.00 78.50 88 SER A C 1
ATOM 676 O O . SER A 1 88 ? 24.075 -3.878 -30.204 1.00 78.50 88 SER A O 1
ATOM 678 N N . LYS A 1 89 ? 23.986 -2.453 -28.477 1.00 81.69 89 LYS A N 1
ATOM 679 C CA . LYS A 1 89 ? 25.176 -1.689 -28.886 1.00 81.69 89 LYS A CA 1
ATOM 680 C C . LYS A 1 89 ? 26.436 -2.553 -28.940 1.00 81.69 89 LYS A C 1
ATOM 682 O O . LYS A 1 89 ? 27.168 -2.463 -29.917 1.00 81.69 89 LYS A O 1
ATOM 687 N N . ALA A 1 90 ? 26.667 -3.402 -27.938 1.00 77.69 90 ALA A N 1
ATOM 688 C CA . ALA A 1 90 ? 27.822 -4.298 -27.903 1.00 77.69 90 ALA A CA 1
ATOM 689 C C . ALA A 1 90 ? 27.831 -5.284 -29.086 1.00 77.69 90 ALA A C 1
ATOM 691 O O . ALA A 1 90 ? 28.866 -5.475 -29.709 1.00 77.69 90 ALA A O 1
ATOM 692 N N . LEU A 1 91 ? 26.673 -5.843 -29.452 1.00 72.81 91 LEU A N 1
ATOM 693 C CA . LEU A 1 91 ? 26.534 -6.762 -30.590 1.00 72.81 91 LEU A CA 1
ATOM 694 C C . LEU A 1 91 ? 26.693 -6.086 -31.963 1.00 72.81 91 LEU A C 1
ATOM 696 O O . LEU A 1 91 ? 27.011 -6.762 -32.937 1.00 72.81 91 LEU A O 1
ATOM 700 N N . HIS A 1 92 ? 26.453 -4.775 -32.065 1.00 63.47 92 HIS A N 1
ATOM 701 C CA . HIS A 1 92 ? 26.647 -4.011 -33.306 1.00 63.47 92 HIS A CA 1
ATOM 702 C C . HIS A 1 92 ? 28.045 -3.382 -33.426 1.00 63.47 92 HIS A C 1
ATOM 704 O O . HIS A 1 92 ? 28.392 -2.923 -34.508 1.00 63.47 92 HIS A O 1
ATOM 710 N N . LEU A 1 93 ? 28.834 -3.355 -32.346 1.00 55.59 93 LEU A N 1
ATOM 711 C CA . LEU A 1 93 ? 30.230 -2.893 -32.337 1.00 55.59 93 LEU A CA 1
ATOM 712 C C . LEU A 1 93 ? 31.226 -3.966 -32.812 1.00 55.59 93 LEU A C 1
ATOM 714 O O . LEU A 1 93 ? 32.382 -3.639 -33.050 1.00 55.59 93 LEU A O 1
ATOM 718 N N . ASP A 1 94 ? 30.781 -5.216 -32.954 1.00 49.62 94 ASP A N 1
ATOM 719 C CA . ASP A 1 94 ? 31.604 -6.375 -33.334 1.00 49.62 94 ASP A CA 1
ATOM 720 C C . ASP A 1 94 ? 31.503 -6.711 -34.844 1.00 49.62 94 ASP A C 1
ATOM 722 O O . ASP A 1 94 ? 31.674 -7.859 -35.256 1.00 49.62 94 ASP A O 1
ATOM 726 N N . LYS A 1 95 ? 31.161 -5.718 -35.682 1.00 46.03 95 LYS A N 1
ATOM 727 C CA . LYS A 1 95 ? 31.107 -5.817 -37.152 1.00 46.03 95 LYS A CA 1
ATOM 728 C C . LYS A 1 95 ? 32.029 -4.815 -37.827 1.00 46.03 95 LYS A C 1
ATOM 730 O O . LYS A 1 95 ? 32.015 -3.638 -37.407 1.00 46.03 95 LYS A O 1
#

Organism: NCBI:txid1552123

InterPro domains:
  IPR021477 Type VII secretion effector, SACOL2603 family [TIGR04197] (5-84)

pLDDT: mean 76.16, std 12.79, range [33.44, 89.06]

Foldseek 3Di:
DDDDPPDPQPVLLVVLVVLLVVLVPQADDDDPPDDDPDPVVVVVSVVVVVVRVVSVCSSVVSNVVSVVSVVVSVVVVVVVVVVVVVVVVVVVVVD

Secondary structure (DSSP, 8-state):
-------STTHHHHHHHHHHHHHTT------------SHHHHHHHHHHHHHHHHHHHHHHHHHHHHHHHHHHHHHHHHHHHHHHHHHHHHHHS--

Sequence (95 aa):
MSKKIQLPSGRLSEHAKEIGSSANNISFDLRPNMSYSTSSARQLVQSSMDAGDMIKAMPEAFNKDVQNLKNVEQAFVASEKKMADMWSKALHLDK

Radius of gyration: 24.64 Å; chains: 1; bounding box: 54×25×74 Å